Protein AF-T1BCQ6-F1 (afdb_monomer)

Organism: NCBI:txid410659

Sequence (150 aa):
MDKQLTLRGTWGQGFRAPAIGELYGSPARFDATLQDPCSAPIANPTTAANCAALGVPTSYSQTNPQISVTTGGNRLLQPEKARTLTWGGIYSPDWAVDTGWAQRLDITADYYRITVRNAIQALDAQTQLDDCVASGNAGSIFCQGIARNS

Structure (mmCIF, N/CA/C/O backbone):
data_AF-T1BCQ6-F1
#
_entry.id   AF-T1BCQ6-F1
#
loop_
_atom_site.group_PDB
_atom_site.id
_atom_site.type_symbol
_atom_site.label_atom_id
_atom_site.label_alt_id
_atom_site.label_comp_id
_atom_site.label_asym_id
_atom_site.label_entity_id
_atom_site.label_seq_id
_atom_site.pdbx_PDB_ins_code
_atom_site.Cartn_x
_atom_site.Cartn_y
_atom_site.Cartn_z
_atom_site.occupancy
_atom_site.B_iso_or_equiv
_atom_site.auth_seq_id
_atom_site.auth_comp_id
_atom_site.auth_asym_id
_atom_site.auth_atom_id
_atom_site.pdbx_PDB_model_num
ATOM 1 N N . MET A 1 1 ? -26.858 -3.962 41.842 1.00 48.53 1 MET A N 1
ATOM 2 C CA . MET A 1 1 ? -25.504 -3.904 41.251 1.00 48.53 1 MET A CA 1
ATOM 3 C C . MET A 1 1 ? -25.624 -3.029 40.023 1.00 48.53 1 MET A C 1
ATOM 5 O O . MET A 1 1 ? -26.039 -3.524 38.978 1.00 48.53 1 MET A O 1
ATOM 9 N N . ASP A 1 2 ? -25.371 -1.736 40.187 1.00 62.94 2 ASP A N 1
ATOM 10 C CA . ASP A 1 2 ? -25.549 -0.752 39.123 1.00 62.94 2 ASP A CA 1
ATOM 11 C C . ASP A 1 2 ? -24.398 -0.852 38.121 1.00 62.94 2 ASP A C 1
ATOM 13 O O . ASP A 1 2 ? -23.216 -0.872 38.478 1.00 62.94 2 ASP A O 1
ATOM 17 N N . LYS A 1 3 ? -24.748 -1.043 36.847 1.00 74.44 3 LYS A N 1
ATOM 18 C CA . LYS A 1 3 ? -23.792 -1.297 3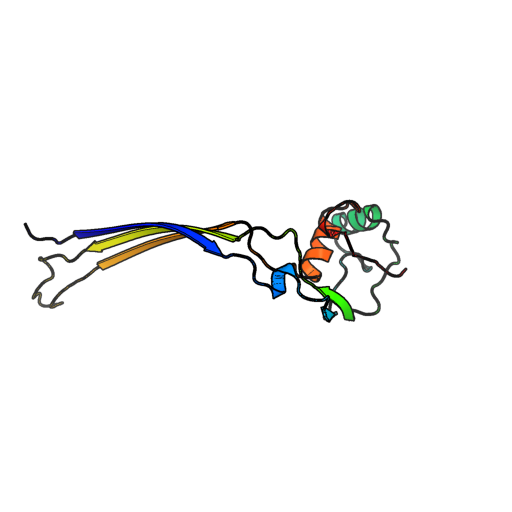5.764 1.00 74.44 3 LYS A CA 1
ATOM 19 C C . LYS A 1 3 ? -23.279 0.030 35.211 1.00 74.44 3 LYS A C 1
ATOM 21 O O . LYS A 1 3 ? -23.651 0.426 34.114 1.00 74.44 3 LYS A O 1
ATOM 26 N N . GLN A 1 4 ? -22.407 0.691 35.965 1.00 86.06 4 GLN A N 1
ATOM 27 C CA . GLN A 1 4 ? -21.790 1.957 35.550 1.00 86.06 4 GLN A CA 1
ATOM 28 C C . GLN A 1 4 ? -20.710 1.780 34.474 1.00 86.06 4 GLN A C 1
ATOM 30 O O . GLN A 1 4 ? -20.324 2.748 33.836 1.00 86.06 4 GLN A O 1
ATOM 35 N N . LEU A 1 5 ? -20.189 0.565 34.268 1.00 90.38 5 LEU A N 1
ATOM 36 C CA . LEU A 1 5 ? -19.141 0.288 33.284 1.00 90.38 5 LEU A CA 1
ATOM 37 C C . LEU A 1 5 ? -19.548 -0.871 32.376 1.00 90.38 5 LEU A C 1
ATOM 39 O O . LEU A 1 5 ? -19.794 -1.984 32.841 1.00 90.38 5 LEU A O 1
ATOM 43 N N . THR A 1 6 ? -19.558 -0.616 31.071 1.00 93.56 6 THR A N 1
ATOM 44 C CA . THR A 1 6 ? -19.740 -1.636 30.036 1.00 93.56 6 THR A CA 1
ATOM 45 C C . THR A 1 6 ? -18.491 -1.706 29.178 1.00 93.56 6 THR A C 1
ATOM 47 O O . THR A 1 6 ? -18.117 -0.717 28.559 1.00 93.56 6 THR A O 1
ATOM 50 N N . LEU A 1 7 ? -17.860 -2.876 29.106 1.00 94.62 7 LEU A N 1
ATOM 51 C CA . LEU A 1 7 ? -16.721 -3.123 28.222 1.00 94.62 7 LEU A CA 1
ATOM 52 C C . LEU A 1 7 ? -17.180 -3.880 26.977 1.00 94.62 7 LEU A C 1
ATOM 54 O O . LEU A 1 7 ? -18.003 -4.792 27.057 1.00 94.62 7 LEU A O 1
ATOM 58 N N . ARG A 1 8 ? -16.639 -3.500 25.821 1.00 95.12 8 ARG A N 1
ATOM 59 C CA . ARG A 1 8 ? -16.925 -4.107 24.519 1.00 95.12 8 ARG A CA 1
ATOM 60 C C . ARG A 1 8 ? -15.610 -4.488 23.862 1.00 95.12 8 ARG A C 1
ATOM 62 O O . ARG A 1 8 ? -14.684 -3.688 23.816 1.00 95.12 8 ARG A O 1
ATOM 69 N N . GLY A 1 9 ? -15.524 -5.700 23.338 1.00 96.44 9 GLY A N 1
ATOM 70 C CA . GLY A 1 9 ? -14.366 -6.150 22.577 1.00 96.44 9 GLY A CA 1
ATOM 71 C C . GLY A 1 9 ? -14.825 -7.014 21.422 1.00 96.44 9 GLY A C 1
ATOM 72 O O . GLY A 1 9 ? -15.673 -7.886 21.606 1.00 96.44 9 GLY A O 1
ATOM 73 N N . THR A 1 10 ? -14.280 -6.774 20.234 1.00 96.69 10 THR A N 1
ATOM 74 C CA . THR A 1 10 ? -14.503 -7.660 19.091 1.00 96.69 10 THR A CA 1
ATOM 75 C C . THR A 1 10 ? -13.177 -8.003 18.442 1.00 96.69 10 THR A C 1
ATOM 77 O O . THR A 1 10 ? -12.288 -7.164 18.296 1.00 96.69 10 THR A O 1
ATOM 80 N N . TRP A 1 11 ? -13.040 -9.263 18.057 1.00 97.38 11 TRP A N 1
ATOM 81 C CA . TRP A 1 11 ? -11.951 -9.725 17.221 1.00 97.38 11 TRP A CA 1
ATOM 82 C C . TRP A 1 11 ? -12.547 -10.540 16.088 1.00 97.38 11 TRP A C 1
ATOM 84 O O . TRP A 1 11 ? -13.385 -11.412 16.316 1.00 97.38 11 TRP A O 1
ATOM 94 N N . GLY A 1 12 ? -12.128 -10.240 14.867 1.00 96.62 12 GLY A N 1
ATOM 95 C CA . GLY A 1 12 ? -12.669 -10.876 13.681 1.00 96.62 12 GLY A CA 1
ATOM 96 C C . GLY A 1 12 ? -11.654 -10.950 12.558 1.00 96.62 12 GLY A C 1
ATOM 97 O O . GLY A 1 12 ? -10.701 -10.167 12.483 1.00 96.62 12 GLY A O 1
ATOM 98 N N . GLN A 1 13 ? -11.879 -11.911 11.670 1.00 96.00 13 GLN A N 1
ATOM 99 C CA . GLN A 1 13 ? -11.170 -12.018 10.405 1.00 96.00 13 GLN A CA 1
ATOM 100 C C . GLN A 1 13 ? -12.180 -11.954 9.267 1.00 96.00 13 GLN A C 1
ATOM 102 O O . GLN A 1 13 ? -13.239 -12.572 9.339 1.00 96.00 13 GLN A O 1
ATOM 107 N N . GLY A 1 14 ? -11.832 -11.211 8.226 1.00 94.44 14 GLY A N 1
ATOM 108 C CA . GLY A 1 14 ? -12.578 -11.135 6.979 1.00 94.44 14 GLY A CA 1
ATOM 109 C C . GLY A 1 14 ? -11.665 -11.428 5.798 1.00 94.44 14 GLY A C 1
ATOM 110 O O . GLY A 1 14 ? -10.437 -11.352 5.905 1.00 94.44 14 GLY A O 1
ATOM 111 N N . PHE A 1 15 ? -12.265 -11.759 4.663 1.00 95.06 15 PHE A N 1
ATOM 112 C CA . PHE A 1 15 ? -11.552 -11.852 3.399 1.00 95.06 15 PHE A CA 1
ATOM 113 C C . PHE A 1 15 ? -12.391 -11.265 2.269 1.00 95.06 15 PHE A C 1
ATOM 115 O O . PHE A 1 15 ? -13.620 -11.259 2.337 1.00 95.06 15 PHE A O 1
ATOM 122 N N . ARG A 1 16 ? -11.711 -10.799 1.222 1.00 94.94 16 ARG A N 1
ATOM 123 C CA . ARG A 1 16 ? -12.313 -10.368 -0.039 1.00 94.94 16 ARG A CA 1
ATOM 124 C C . ARG A 1 16 ? -11.699 -11.197 -1.160 1.00 94.94 16 ARG A C 1
ATOM 126 O O . ARG A 1 16 ? -10.485 -11.188 -1.361 1.00 94.94 16 ARG A O 1
ATOM 133 N N . ALA A 1 17 ? -12.540 -11.955 -1.858 1.00 93.94 17 ALA A N 1
ATOM 134 C CA . ALA A 1 17 ? -12.110 -12.654 -3.061 1.00 93.94 17 ALA A CA 1
ATOM 135 C C . ALA A 1 17 ? -11.824 -11.632 -4.181 1.00 93.94 17 ALA A C 1
ATOM 137 O O . ALA A 1 17 ? -12.556 -10.641 -4.270 1.00 93.94 17 ALA A O 1
ATOM 138 N N . PRO A 1 18 ? -10.810 -11.865 -5.036 1.00 93.06 18 PRO A N 1
ATOM 139 C CA . PRO A 1 18 ? -10.580 -11.024 -6.204 1.00 93.06 18 PRO A CA 1
ATOM 140 C C . PRO A 1 18 ? -11.808 -11.014 -7.123 1.00 93.06 18 PRO A C 1
ATOM 142 O O . PRO A 1 18 ? -12.413 -12.057 -7.387 1.00 93.06 18 PRO A O 1
ATOM 145 N N . ALA A 1 19 ? -12.172 -9.843 -7.630 1.00 92.06 19 ALA A N 1
ATOM 146 C CA . ALA A 1 19 ? -13.224 -9.686 -8.621 1.00 92.06 19 ALA A CA 1
ATOM 147 C C . ALA A 1 19 ? -12.784 -10.221 -9.998 1.00 92.06 19 ALA A C 1
ATOM 149 O O . ALA A 1 19 ? -11.596 -10.285 -10.316 1.00 92.06 19 ALA A O 1
ATOM 150 N N . ILE A 1 20 ? -13.750 -10.533 -10.873 1.00 91.19 20 ILE A N 1
ATOM 151 C CA . ILE A 1 20 ? -13.475 -11.024 -12.239 1.00 91.19 20 ILE A CA 1
ATOM 152 C C . ILE A 1 20 ? -12.593 -10.036 -13.020 1.00 91.19 20 ILE A C 1
ATOM 154 O O . ILE A 1 20 ? -11.673 -10.464 -13.712 1.00 91.19 20 ILE A O 1
ATOM 158 N N . GLY A 1 21 ? -12.824 -8.726 -12.879 1.00 89.75 21 GLY A N 1
ATOM 159 C CA . GLY A 1 21 ? -11.998 -7.698 -13.521 1.00 89.75 21 GLY A CA 1
ATOM 160 C C . GLY A 1 21 ? -10.555 -7.660 -13.005 1.00 89.75 21 GLY A C 1
ATOM 161 O O . GLY A 1 21 ? -9.640 -7.414 -13.781 1.00 89.75 21 GLY A O 1
ATOM 162 N N . GLU A 1 22 ? -10.330 -7.982 -11.730 1.00 90.69 22 GLU A N 1
ATOM 163 C CA . GLU A 1 22 ? -8.987 -8.039 -11.138 1.00 90.69 22 GLU A CA 1
ATOM 164 C C . GLU A 1 22 ? -8.220 -9.291 -11.596 1.00 90.69 22 GLU A C 1
ATOM 166 O O . GLU A 1 22 ? -7.003 -9.244 -11.724 1.00 90.69 22 GLU A O 1
ATOM 171 N N . LEU A 1 23 ? -8.908 -10.401 -11.893 1.00 92.06 23 LEU A N 1
ATOM 172 C CA . LEU A 1 23 ? -8.285 -11.652 -12.357 1.00 92.06 23 LEU A CA 1
ATOM 173 C C . LEU A 1 23 ? -8.121 -11.732 -13.881 1.00 92.06 23 LEU A C 1
ATOM 175 O O . LEU A 1 23 ? -7.122 -12.257 -14.377 1.00 92.06 23 LEU A O 1
ATOM 179 N N . TYR A 1 24 ? -9.122 -11.254 -14.621 1.00 92.00 24 TYR A N 1
ATOM 180 C CA . TYR A 1 24 ? -9.281 -11.479 -16.062 1.00 92.00 24 TYR A CA 1
ATOM 181 C C . TYR A 1 24 ? -9.504 -10.194 -16.861 1.00 92.00 24 TYR A C 1
ATOM 183 O O . TYR A 1 24 ? -9.783 -10.272 -18.059 1.00 92.00 24 TYR A O 1
ATOM 191 N N . GLY A 1 25 ? -9.402 -9.024 -16.223 1.00 91.44 25 GLY A N 1
ATOM 192 C CA . GLY A 1 25 ? -9.492 -7.741 -16.909 1.00 91.44 25 GLY A CA 1
ATOM 193 C C . GLY A 1 25 ? -8.543 -7.707 -18.100 1.00 91.44 25 GLY A C 1
ATOM 194 O O . GLY A 1 25 ? -7.353 -8.002 -17.969 1.00 91.44 25 GLY A O 1
ATOM 195 N N . SER A 1 26 ? -9.083 -7.388 -19.276 1.00 91.75 26 SER A N 1
ATOM 196 C CA . SER A 1 26 ? -8.251 -7.191 -20.460 1.00 91.75 26 SER A CA 1
ATOM 197 C C . SER A 1 26 ? -7.286 -6.025 -20.224 1.00 91.75 26 SER A C 1
ATOM 199 O O . SER A 1 26 ? -7.661 -5.082 -19.523 1.00 91.75 26 SER A O 1
ATOM 201 N N . PRO A 1 27 ? -6.070 -6.064 -20.795 1.00 89.69 27 PRO A N 1
ATOM 202 C CA . PRO A 1 27 ? -5.132 -4.959 -20.679 1.00 89.69 27 PRO A CA 1
ATOM 203 C C . PRO A 1 27 ? -5.764 -3.648 -21.160 1.00 89.69 27 PRO A C 1
ATOM 205 O O . PRO A 1 27 ? -6.181 -3.530 -22.313 1.00 89.69 27 PRO A O 1
ATOM 208 N N . ALA A 1 28 ? -5.845 -2.674 -20.262 1.00 90.00 28 ALA A N 1
ATOM 209 C CA . ALA A 1 28 ? -6.285 -1.319 -20.529 1.00 90.00 28 ALA A CA 1
ATOM 210 C C . ALA A 1 28 ? -5.060 -0.410 -20.556 1.00 90.00 28 ALA A C 1
ATOM 212 O O . ALA A 1 28 ? -4.224 -0.443 -19.651 1.00 90.00 28 ALA A O 1
ATOM 213 N N . ARG A 1 29 ? -4.966 0.404 -21.606 1.00 92.19 29 ARG A N 1
ATOM 214 C CA . ARG A 1 29 ? -3.918 1.410 -21.745 1.00 92.19 29 ARG A CA 1
ATOM 215 C C . ARG A 1 29 ? -4.460 2.787 -21.397 1.00 92.19 29 ARG A C 1
ATOM 217 O O . ARG A 1 29 ? -5.596 3.106 -21.748 1.00 92.19 29 ARG A O 1
ATOM 224 N N . PHE A 1 30 ? -3.632 3.594 -20.765 1.00 91.62 30 PHE A N 1
ATOM 225 C CA . PHE A 1 30 ? -3.863 5.015 -20.561 1.00 91.62 30 PHE A CA 1
ATOM 226 C C . PHE A 1 30 ? -2.517 5.731 -20.559 1.00 91.62 30 PHE A C 1
ATOM 228 O O . PHE A 1 30 ? -1.482 5.107 -20.338 1.00 91.62 30 PHE A O 1
ATOM 235 N N . ASP A 1 31 ? -2.526 7.032 -20.808 1.00 93.94 31 ASP A N 1
ATOM 236 C CA . ASP A 1 31 ? -1.298 7.813 -20.815 1.00 93.94 31 ASP A CA 1
ATOM 237 C C . ASP A 1 31 ? -1.183 8.580 -19.497 1.00 93.94 31 ASP A C 1
ATOM 239 O O . ASP A 1 31 ? -2.034 9.407 -19.165 1.00 93.94 31 ASP A O 1
ATOM 243 N N . ALA A 1 32 ? -0.151 8.251 -18.726 1.00 92.81 32 ALA A N 1
ATOM 244 C CA . ALA A 1 32 ? 0.142 8.859 -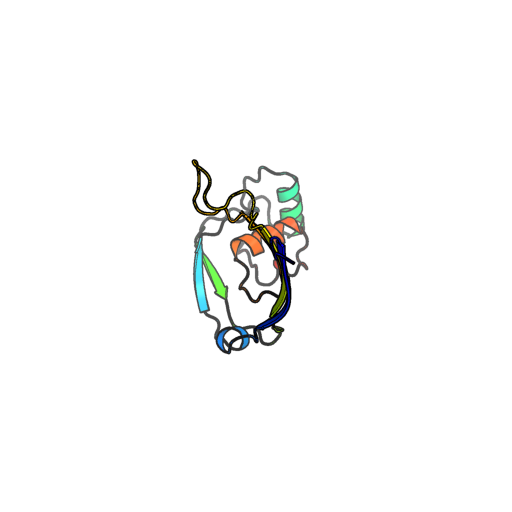17.440 1.00 92.81 32 ALA A CA 1
ATOM 245 C C . ALA A 1 32 ? 1.253 9.899 -17.593 1.00 92.81 32 ALA A C 1
ATOM 247 O O . ALA A 1 32 ? 2.184 9.718 -18.377 1.00 92.81 32 ALA A O 1
ATOM 248 N N . THR A 1 33 ? 1.187 10.969 -16.809 1.00 94.62 33 THR A N 1
ATOM 249 C CA . THR A 1 33 ? 2.302 11.910 -16.676 1.00 94.62 33 THR A CA 1
ATOM 250 C C . THR A 1 33 ? 3.273 11.355 -15.639 1.00 94.62 33 THR A C 1
ATOM 252 O O . THR A 1 33 ? 2.962 11.379 -14.451 1.00 94.62 33 THR A O 1
ATOM 255 N N . LEU A 1 34 ? 4.421 10.843 -16.082 1.00 94.12 34 LEU A N 1
ATOM 256 C CA . LEU A 1 34 ? 5.459 10.259 -15.229 1.00 94.12 34 LEU A CA 1
ATOM 257 C C . LEU A 1 34 ? 6.735 11.099 -15.273 1.00 94.12 34 LEU A C 1
ATOM 259 O O . LEU A 1 34 ? 7.061 11.690 -16.304 1.00 94.12 34 LEU A O 1
ATOM 263 N N . GLN A 1 35 ? 7.482 11.103 -14.174 1.00 93.81 35 GLN A N 1
ATOM 264 C CA . GLN A 1 35 ? 8.810 11.696 -14.075 1.00 93.81 35 GLN A CA 1
ATOM 265 C C . GLN A 1 35 ? 9.833 10.610 -13.746 1.00 93.81 35 GLN A C 1
ATOM 267 O O . GLN A 1 35 ? 9.816 10.036 -12.663 1.00 93.81 35 GLN A O 1
ATOM 272 N N . ASP A 1 36 ? 10.748 10.342 -14.670 1.00 93.88 36 ASP A N 1
ATOM 273 C CA . ASP A 1 36 ? 11.818 9.371 -14.499 1.00 93.88 36 ASP A CA 1
ATOM 274 C C . ASP A 1 36 ? 12.936 9.963 -13.634 1.00 93.88 36 ASP A C 1
ATOM 276 O O . ASP A 1 36 ? 13.589 10.925 -14.060 1.00 93.88 36 ASP A O 1
ATOM 280 N N . PRO A 1 37 ? 13.224 9.386 -12.452 1.00 93.44 37 PRO A N 1
ATOM 281 C CA . PRO A 1 37 ? 14.305 9.859 -11.590 1.00 93.44 37 PRO A CA 1
ATOM 282 C C . PRO A 1 37 ? 15.687 9.773 -12.249 1.00 93.44 37 PRO A C 1
ATOM 284 O O . PRO A 1 37 ? 16.631 10.407 -11.779 1.00 93.44 37 PRO A O 1
ATOM 287 N N . CYS A 1 38 ? 15.814 8.995 -13.331 1.00 93.81 38 CYS A N 1
ATOM 2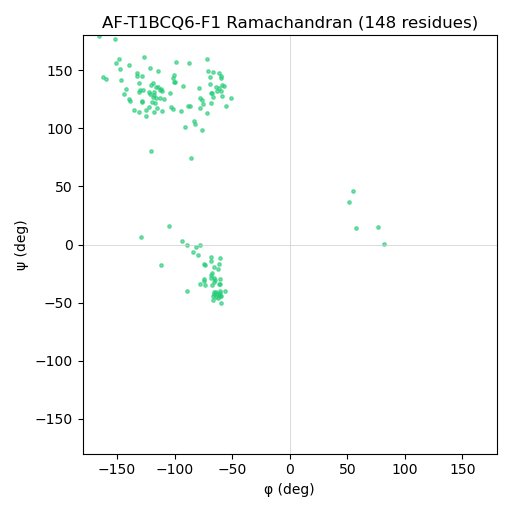88 C CA . CYS A 1 38 ? 17.040 8.897 -14.111 1.00 93.81 38 CYS A CA 1
ATOM 289 C C . CYS A 1 38 ? 17.207 9.992 -15.169 1.00 93.81 38 CYS A C 1
ATOM 291 O O . CYS A 1 38 ? 18.265 10.052 -15.792 1.00 93.81 38 CYS A O 1
ATOM 293 N N . SER A 1 39 ? 16.210 10.855 -15.394 1.00 93.56 39 SER A N 1
ATOM 294 C CA . SER A 1 39 ? 16.329 11.967 -16.339 1.00 93.56 39 SER A CA 1
ATOM 295 C C . SER A 1 39 ? 17.322 13.014 -15.827 1.00 93.56 39 SER A C 1
ATOM 297 O O . SER A 1 39 ? 17.133 13.598 -14.761 1.00 93.56 39 SER A O 1
ATOM 299 N N . ALA A 1 40 ? 18.367 13.293 -16.605 1.00 89.44 40 ALA A N 1
ATOM 300 C CA . ALA A 1 40 ? 19.358 14.306 -16.275 1.00 89.44 40 ALA A CA 1
ATOM 301 C C . ALA A 1 40 ? 18.757 15.732 -16.293 1.00 89.44 40 ALA A C 1
ATOM 303 O O . ALA A 1 40 ? 17.877 16.016 -17.114 1.00 89.44 40 ALA A O 1
ATOM 304 N N . PRO A 1 41 ? 19.256 16.654 -15.442 1.00 91.00 41 PRO A N 1
ATOM 305 C CA . PRO A 1 41 ? 20.317 16.460 -14.447 1.00 91.00 41 PRO A CA 1
ATOM 306 C C . PRO A 1 41 ? 19.822 15.763 -13.165 1.00 91.00 41 PRO A C 1
ATOM 308 O O . PRO A 1 41 ? 18.812 16.151 -12.584 1.00 91.00 41 PRO A O 1
ATOM 311 N N . ILE A 1 42 ? 20.581 14.775 -12.678 1.00 92.19 42 ILE A N 1
ATOM 312 C CA . ILE A 1 42 ? 20.262 14.038 -11.445 1.00 92.19 42 ILE A CA 1
ATOM 313 C C . ILE A 1 42 ? 20.998 14.681 -10.262 1.00 92.19 42 ILE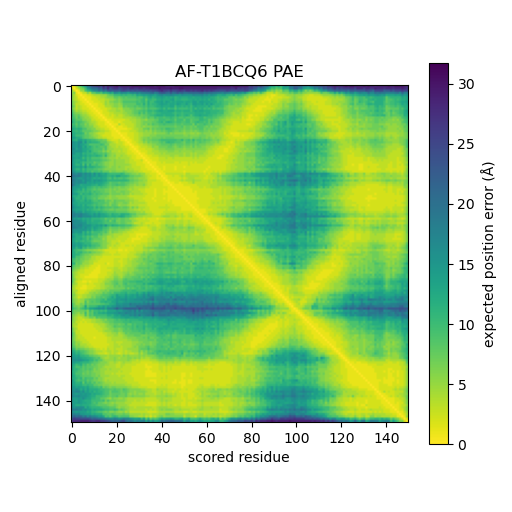 A C 1
ATOM 315 O O . ILE A 1 42 ? 22.225 14.655 -10.202 1.00 92.19 42 ILE A O 1
ATOM 319 N N . ALA A 1 43 ? 20.255 15.243 -9.305 1.00 90.38 43 ALA A N 1
ATOM 320 C CA . ALA A 1 43 ? 20.839 15.913 -8.138 1.00 90.38 43 ALA A CA 1
ATOM 321 C C . ALA A 1 43 ? 21.340 14.940 -7.054 1.00 90.38 43 ALA A C 1
ATOM 323 O O . ALA A 1 43 ? 22.318 15.225 -6.365 1.00 90.38 43 ALA A O 1
ATOM 324 N N . ASN A 1 44 ? 20.666 13.798 -6.876 1.00 93.25 44 ASN A N 1
ATOM 325 C CA . ASN A 1 44 ? 21.011 12.823 -5.844 1.00 93.25 44 ASN A CA 1
ATOM 326 C C . ASN A 1 44 ? 22.061 11.821 -6.375 1.00 93.25 44 ASN A C 1
ATOM 328 O O . ASN A 1 44 ? 21.761 11.078 -7.314 1.00 93.25 44 ASN A O 1
ATOM 332 N N . PRO A 1 45 ? 23.264 11.741 -5.773 1.00 93.69 45 PRO A N 1
ATOM 333 C CA . PRO A 1 45 ? 24.322 10.847 -6.243 1.00 93.69 45 PRO A CA 1
ATOM 334 C C . PRO A 1 45 ? 23.958 9.360 -6.116 1.00 93.69 45 PRO A C 1
ATOM 336 O O . PRO A 1 45 ? 24.375 8.563 -6.953 1.00 93.69 45 PRO A O 1
ATOM 339 N N . THR A 1 46 ? 23.145 8.979 -5.125 1.00 95.19 46 THR A N 1
ATOM 340 C CA . THR A 1 46 ? 22.646 7.602 -4.980 1.00 95.19 46 THR A CA 1
ATOM 341 C C . THR A 1 46 ? 21.714 7.243 -6.132 1.00 95.19 46 THR A C 1
ATOM 343 O O . THR A 1 46 ? 21.855 6.181 -6.731 1.00 95.19 46 THR A O 1
ATOM 346 N N . THR A 1 47 ? 20.803 8.149 -6.501 1.00 94.88 47 THR A N 1
ATOM 347 C CA . THR A 1 47 ? 19.928 7.963 -7.667 1.00 94.88 47 THR A CA 1
ATOM 348 C C . THR A 1 47 ? 20.750 7.839 -8.946 1.00 94.88 47 THR A C 1
ATOM 350 O O . THR A 1 47 ? 20.509 6.928 -9.729 1.00 94.88 47 THR A O 1
ATOM 353 N N . ALA A 1 48 ? 21.769 8.684 -9.135 1.00 93.88 48 ALA A N 1
ATOM 354 C CA . ALA A 1 48 ? 22.644 8.611 -10.304 1.00 93.88 48 ALA A CA 1
ATOM 355 C C . ALA A 1 48 ? 23.393 7.267 -10.391 1.00 93.88 48 ALA A C 1
ATOM 357 O O . ALA A 1 48 ? 23.442 6.658 -11.460 1.00 93.88 48 ALA A O 1
ATOM 358 N N . ALA A 1 49 ? 23.923 6.774 -9.266 1.00 94.75 49 ALA A N 1
ATOM 359 C CA . ALA A 1 49 ? 24.578 5.468 -9.195 1.00 94.75 49 ALA A CA 1
ATOM 360 C C . ALA A 1 49 ? 23.608 4.319 -9.513 1.00 94.75 49 ALA A C 1
ATOM 362 O O . ALA A 1 49 ? 23.946 3.420 -10.281 1.00 94.75 49 ALA A O 1
ATOM 363 N N . ASN A 1 50 ? 22.386 4.376 -8.984 1.00 95.69 50 ASN A N 1
ATOM 364 C CA . ASN A 1 50 ? 21.365 3.373 -9.260 1.00 95.69 50 ASN A CA 1
ATOM 365 C C . ASN A 1 50 ? 20.921 3.392 -10.727 1.00 95.69 50 ASN A C 1
ATOM 367 O O . ASN A 1 50 ? 20.809 2.339 -11.342 1.00 95.69 50 ASN A O 1
ATOM 371 N N . CYS A 1 51 ? 20.715 4.569 -11.316 1.00 94.94 51 CYS A N 1
ATOM 372 C CA . CYS A 1 51 ? 20.389 4.709 -12.734 1.00 94.94 51 CYS A CA 1
ATOM 373 C C . CYS A 1 51 ? 21.494 4.142 -13.631 1.00 94.94 51 CYS A C 1
ATOM 375 O O . CYS A 1 51 ? 21.198 3.433 -14.592 1.00 94.94 51 CYS A O 1
ATOM 377 N N . ALA A 1 52 ? 22.763 4.366 -13.275 1.00 93.38 52 ALA A N 1
ATOM 378 C CA . ALA A 1 52 ? 23.891 3.745 -13.961 1.00 93.38 52 ALA A CA 1
ATOM 379 C C . ALA A 1 52 ? 23.895 2.212 -13.803 1.00 93.38 52 ALA A C 1
ATOM 381 O O . ALA A 1 52 ? 24.129 1.500 -14.777 1.00 93.38 52 ALA A O 1
ATOM 382 N N . ALA A 1 53 ? 23.576 1.688 -12.614 1.00 93.06 53 ALA A N 1
ATOM 383 C CA . ALA A 1 53 ? 23.440 0.246 -12.373 1.00 93.06 53 ALA A CA 1
ATOM 384 C C . ALA A 1 53 ? 22.263 -0.383 -13.144 1.00 93.06 53 ALA A C 1
ATOM 386 O O . ALA A 1 53 ? 22.327 -1.544 -13.545 1.00 93.06 53 ALA A O 1
ATOM 387 N N . LEU A 1 54 ? 21.217 0.402 -13.415 1.00 91.81 54 LEU A N 1
ATOM 388 C CA . LEU A 1 54 ? 20.112 0.046 -14.308 1.00 91.81 54 LEU A CA 1
ATOM 389 C C . LEU A 1 54 ? 20.465 0.176 -15.801 1.00 91.81 54 LEU A C 1
ATOM 391 O O . LEU A 1 54 ? 19.618 -0.097 -16.648 1.00 91.81 54 LEU A O 1
ATOM 395 N N . GLY A 1 55 ? 21.693 0.586 -16.136 1.00 91.00 55 GLY A N 1
ATOM 396 C CA . GLY A 1 55 ? 22.165 0.744 -17.512 1.00 91.00 55 GLY A CA 1
ATOM 397 C C . GLY A 1 55 ? 21.661 2.007 -18.213 1.00 91.00 55 GLY A C 1
ATOM 398 O O . GLY A 1 55 ? 21.754 2.096 -19.436 1.00 91.00 55 GLY A O 1
ATOM 399 N N . VAL A 1 56 ? 21.121 2.982 -17.473 1.00 92.19 56 VAL A N 1
ATOM 400 C CA . VAL A 1 56 ? 20.634 4.240 -18.049 1.00 92.19 56 VAL A CA 1
ATOM 401 C C . VAL A 1 56 ? 21.824 5.162 -18.356 1.00 92.19 56 VAL A C 1
ATOM 403 O O . VAL A 1 56 ? 22.622 5.437 -17.455 1.00 92.19 56 VAL A O 1
ATOM 406 N N . PRO A 1 57 ? 21.969 5.663 -19.600 1.00 90.44 57 PRO A N 1
ATOM 407 C CA . PRO A 1 57 ? 23.028 6.607 -19.948 1.00 90.44 57 PRO A CA 1
ATOM 408 C C . PRO A 1 57 ? 22.945 7.895 -19.123 1.00 90.44 57 PRO A C 1
ATOM 410 O O . PRO A 1 57 ? 21.861 8.410 -18.869 1.00 90.44 57 PRO A O 1
ATOM 413 N N . THR A 1 58 ? 24.088 8.489 -18.780 1.00 87.31 58 THR A N 1
ATOM 414 C CA . THR A 1 58 ? 24.138 9.758 -18.024 1.00 87.31 58 THR A CA 1
ATOM 415 C C . THR A 1 58 ? 23.572 10.955 -18.793 1.00 87.31 58 THR A C 1
ATOM 417 O O . THR A 1 58 ? 23.229 11.965 -18.185 1.00 87.31 58 THR A O 1
ATOM 420 N N . SER A 1 59 ? 23.469 10.849 -20.121 1.00 88.12 59 SER A N 1
ATOM 421 C CA . SER A 1 59 ? 22.839 11.836 -21.004 1.00 88.12 59 SER A CA 1
ATOM 422 C C . SER A 1 59 ? 21.342 11.608 -21.211 1.00 88.12 59 SER A C 1
ATOM 424 O O . SER A 1 59 ? 20.725 12.349 -21.974 1.00 88.12 59 SER A O 1
ATOM 426 N N . TYR A 1 60 ? 20.758 10.574 -20.597 1.00 91.56 60 TYR A N 1
ATOM 427 C CA . TYR A 1 60 ? 19.333 10.301 -20.722 1.00 91.56 60 TYR A CA 1
ATOM 428 C C . TYR A 1 60 ? 18.520 11.490 -20.208 1.00 91.56 60 TYR A C 1
ATOM 430 O O . TYR A 1 60 ? 18.760 12.016 -19.121 1.00 91.56 60 TYR A O 1
ATOM 438 N N . SER A 1 61 ? 17.543 11.907 -21.003 1.00 91.56 61 SER A N 1
ATOM 439 C CA . SER A 1 61 ? 16.618 12.973 -20.658 1.00 91.56 61 SER A CA 1
ATOM 440 C C . SER A 1 61 ? 15.231 12.571 -21.122 1.00 91.56 61 SER A C 1
ATOM 442 O O . SER A 1 61 ? 15.020 12.252 -22.293 1.00 91.56 61 SER A O 1
ATOM 444 N N . GLN A 1 62 ? 14.277 12.587 -20.201 1.00 90.88 62 GLN A N 1
ATOM 445 C CA . GLN A 1 62 ? 12.892 12.314 -20.528 1.00 90.88 62 GLN A CA 1
ATOM 446 C C . GLN A 1 62 ? 12.283 13.538 -21.220 1.00 90.88 62 GLN A C 1
ATOM 448 O O . GLN A 1 62 ? 11.870 14.499 -20.576 1.00 90.88 62 GLN A O 1
ATOM 453 N N . THR A 1 63 ? 12.216 13.505 -22.551 1.00 88.62 63 THR A N 1
ATOM 454 C CA . THR A 1 63 ? 11.671 14.623 -23.340 1.00 88.62 63 THR A CA 1
ATOM 455 C C . THR A 1 63 ? 10.149 14.729 -23.238 1.00 88.62 63 THR A C 1
ATOM 457 O O . THR A 1 63 ? 9.608 15.832 -23.247 1.00 88.62 63 THR A O 1
ATOM 460 N N . ASN A 1 64 ? 9.452 13.592 -23.146 1.00 89.62 64 ASN A N 1
ATOM 461 C CA . ASN A 1 64 ? 7.999 13.551 -23.025 1.00 89.62 64 ASN A CA 1
ATOM 462 C C . ASN A 1 64 ? 7.588 12.958 -21.666 1.00 89.62 64 ASN A C 1
ATOM 464 O O . ASN A 1 64 ? 7.888 11.789 -21.404 1.00 89.62 64 ASN A O 1
ATOM 468 N N . PRO A 1 65 ? 6.893 13.722 -20.806 1.00 90.38 65 PRO A N 1
ATOM 469 C CA . PRO A 1 65 ? 6.376 13.206 -19.547 1.00 90.38 65 PRO A CA 1
ATOM 470 C C . PRO A 1 65 ? 5.158 12.287 -19.723 1.00 90.38 65 PRO A C 1
ATOM 472 O O . PRO A 1 65 ? 4.844 11.529 -18.814 1.00 90.38 65 PRO A O 1
ATOM 475 N N . GLN A 1 66 ? 4.475 12.326 -20.871 1.00 93.06 66 GLN A N 1
ATOM 476 C CA . GLN A 1 66 ? 3.311 11.488 -21.144 1.00 93.06 66 GLN A CA 1
ATOM 477 C C . GLN A 1 66 ? 3.754 10.098 -21.618 1.00 93.06 66 GLN A C 1
ATOM 479 O O . GLN A 1 66 ? 4.168 9.916 -22.765 1.00 93.06 66 GLN A O 1
ATOM 484 N N . ILE A 1 67 ? 3.663 9.121 -20.718 1.00 93.00 67 ILE A N 1
ATOM 485 C CA . ILE A 1 67 ? 4.098 7.739 -20.917 1.00 93.00 67 ILE A CA 1
ATOM 486 C C . ILE A 1 67 ? 2.878 6.821 -20.940 1.00 93.00 67 ILE A C 1
ATOM 488 O O . ILE A 1 67 ? 2.007 6.894 -20.072 1.00 93.00 67 ILE A O 1
ATOM 492 N N . SER A 1 68 ? 2.824 5.932 -21.932 1.00 92.62 68 SER A N 1
ATOM 493 C CA . SER A 1 68 ? 1.740 4.959 -22.033 1.00 92.62 68 SER A CA 1
ATOM 494 C C . SER A 1 68 ? 1.925 3.849 -21.002 1.00 92.62 68 SER A C 1
ATOM 496 O O . SER A 1 68 ? 2.937 3.147 -20.998 1.00 92.62 68 SER A O 1
ATOM 498 N N . VAL A 1 69 ? 0.934 3.685 -20.133 1.00 92.75 69 VAL A N 1
ATOM 499 C CA . VAL A 1 69 ? 0.890 2.681 -19.071 1.00 92.75 69 VAL A CA 1
ATOM 500 C C . VAL A 1 69 ? -0.198 1.675 -19.409 1.00 92.75 69 VAL A C 1
ATOM 502 O O . VAL A 1 69 ? -1.316 2.034 -19.778 1.00 92.75 69 VAL A O 1
ATOM 505 N N . THR A 1 70 ? 0.126 0.392 -19.273 1.00 91.94 70 THR A N 1
ATOM 506 C CA . THR A 1 70 ? -0.840 -0.695 -19.444 1.00 91.94 70 THR A CA 1
ATOM 507 C C . THR A 1 70 ? -1.074 -1.379 -18.106 1.00 91.94 70 THR A C 1
ATOM 509 O O . THR A 1 70 ? -0.131 -1.838 -17.469 1.00 91.94 70 THR A O 1
ATOM 512 N N . THR A 1 71 ? -2.335 -1.474 -17.695 1.00 90.75 71 THR A N 1
ATOM 513 C CA . THR A 1 71 ? -2.770 -2.212 -16.502 1.00 90.75 71 THR A CA 1
ATOM 514 C C . THR A 1 71 ? -3.773 -3.290 -16.898 1.00 90.75 71 THR A C 1
ATOM 516 O O . THR A 1 71 ? -4.461 -3.161 -17.908 1.00 90.75 71 THR A O 1
ATOM 519 N N . GLY A 1 72 ? -3.861 -4.383 -16.147 1.00 90.50 72 GLY A N 1
ATOM 520 C CA . GLY A 1 72 ? -4.729 -5.504 -16.498 1.00 90.50 72 GLY A CA 1
ATOM 521 C C . GLY A 1 72 ? -4.932 -6.483 -15.352 1.00 90.50 72 GLY A C 1
ATOM 522 O O . GLY A 1 72 ? -4.396 -6.308 -14.258 1.00 90.50 72 GLY A O 1
ATOM 523 N N . GLY A 1 73 ? -5.727 -7.519 -15.613 1.00 90.50 73 GLY A N 1
ATOM 524 C CA . GLY A 1 73 ? -6.007 -8.560 -14.636 1.00 90.50 73 GLY A CA 1
ATOM 525 C C . GLY A 1 73 ? -4.804 -9.467 -14.368 1.00 90.50 73 GLY A C 1
ATOM 526 O O . GLY A 1 73 ? -3.997 -9.743 -15.257 1.00 90.50 73 GLY A O 1
ATOM 527 N N . ASN A 1 74 ? -4.711 -9.980 -13.144 1.00 90.50 74 ASN A N 1
ATOM 528 C CA . ASN A 1 74 ? -3.670 -10.899 -12.710 1.00 90.50 74 ASN A CA 1
ATOM 529 C C . ASN A 1 74 ? -4.285 -12.187 -12.140 1.00 90.50 74 ASN A C 1
ATOM 531 O O . ASN A 1 74 ? -4.843 -12.212 -11.046 1.00 90.50 74 ASN A O 1
ATOM 535 N N . ARG A 1 75 ? -4.120 -13.299 -12.866 1.00 90.94 75 ARG A N 1
ATOM 536 C CA . ARG A 1 75 ? -4.657 -14.621 -12.487 1.00 90.94 75 ARG A CA 1
ATOM 537 C C . ARG A 1 75 ? -3.990 -15.239 -11.254 1.00 90.94 75 ARG A C 1
ATOM 539 O O . ARG A 1 75 ? -4.478 -16.246 -10.753 1.00 90.94 75 ARG A O 1
ATOM 546 N N . LEU A 1 76 ? -2.879 -14.669 -10.792 1.00 90.56 76 LEU A N 1
ATOM 547 C CA . LEU A 1 76 ? -2.136 -15.127 -9.618 1.00 90.56 76 LEU A CA 1
ATOM 548 C C . LEU A 1 76 ? -2.554 -14.397 -8.330 1.00 90.56 76 LEU A C 1
ATOM 550 O O . LEU A 1 76 ? -1.966 -14.650 -7.277 1.00 90.56 76 LEU A O 1
ATOM 554 N N . LEU A 1 77 ? -3.546 -13.496 -8.386 1.00 90.38 77 LEU A N 1
ATOM 555 C CA . LEU A 1 77 ? -4.034 -12.799 -7.196 1.00 90.38 77 LEU A CA 1
ATOM 556 C C . LEU A 1 77 ? -4.601 -13.778 -6.168 1.00 90.38 77 LEU A C 1
ATOM 558 O O . LEU A 1 77 ? -5.389 -14.673 -6.476 1.00 90.38 77 LEU A O 1
ATOM 562 N N . GLN A 1 78 ? -4.220 -13.555 -4.915 1.00 92.69 78 GLN A N 1
ATOM 563 C CA . GLN A 1 78 ? -4.779 -14.253 -3.766 1.00 92.69 78 GLN A CA 1
ATOM 564 C C . GLN A 1 78 ? -5.848 -13.386 -3.092 1.00 92.69 78 GLN A C 1
ATOM 566 O O . GLN A 1 78 ? -5.799 -12.163 -3.218 1.00 92.69 78 GLN A O 1
ATOM 571 N N . PRO A 1 79 ? -6.784 -13.984 -2.332 1.00 91.88 79 PRO A N 1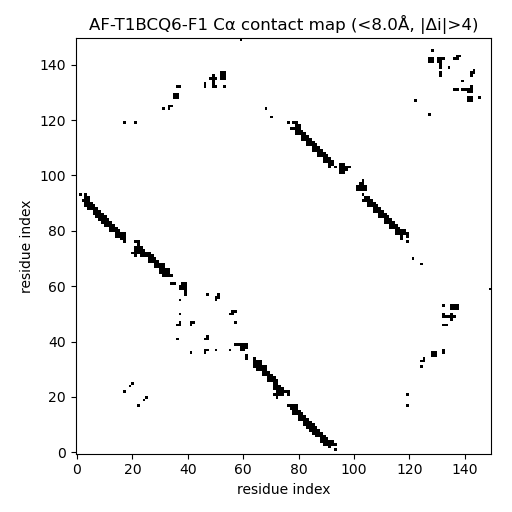
ATOM 572 C CA . PRO A 1 79 ? -7.741 -13.220 -1.545 1.00 91.88 79 PRO A CA 1
ATOM 573 C C . PRO A 1 79 ? -7.060 -12.260 -0.568 1.00 91.88 79 PRO A C 1
ATOM 575 O O . PRO A 1 79 ? -6.127 -12.639 0.155 1.00 91.88 79 PRO A O 1
ATOM 578 N N . GLU A 1 80 ? -7.590 -11.045 -0.509 1.00 92.56 80 GLU A N 1
ATOM 579 C CA . GLU A 1 80 ? -7.246 -10.056 0.504 1.00 92.56 80 GLU A CA 1
ATOM 580 C C . GLU A 1 80 ? -7.786 -10.525 1.859 1.00 92.56 80 GLU A C 1
ATOM 582 O O . GLU A 1 80 ? -8.902 -11.044 1.951 1.00 92.56 80 GLU A O 1
ATOM 587 N N . LYS A 1 81 ? -6.995 -10.368 2.925 1.00 94.94 81 LYS A N 1
ATOM 588 C CA . LYS A 1 81 ? -7.366 -10.775 4.288 1.00 94.94 81 LYS A CA 1
ATOM 589 C C . LYS A 1 81 ? -7.308 -9.582 5.227 1.00 94.94 81 LYS A C 1
ATOM 591 O O . LYS A 1 81 ? -6.280 -8.918 5.311 1.00 94.94 81 LYS A O 1
ATOM 596 N N . ALA A 1 82 ? -8.363 -9.385 6.005 1.00 95.12 82 ALA A N 1
ATOM 597 C CA . ALA A 1 82 ? -8.443 -8.357 7.031 1.00 95.12 82 ALA A CA 1
ATOM 598 C C . ALA A 1 82 ? -8.536 -8.999 8.417 1.00 95.12 82 ALA A C 1
ATOM 600 O O . ALA A 1 82 ? -9.286 -9.950 8.634 1.00 95.12 82 ALA A O 1
ATOM 601 N N . ARG A 1 83 ? -7.769 -8.476 9.373 1.00 96.94 83 ARG A N 1
ATOM 602 C CA . ARG A 1 83 ? -7.912 -8.782 10.799 1.00 96.94 83 ARG A CA 1
ATOM 603 C C . ARG A 1 83 ? -8.306 -7.514 11.523 1.00 96.94 83 ARG A C 1
ATOM 605 O O . ARG A 1 83 ? -7.585 -6.524 11.429 1.00 96.94 83 ARG A O 1
ATOM 612 N N . THR A 1 84 ? -9.399 -7.579 12.265 1.00 96.62 84 THR A N 1
ATOM 613 C CA . THR A 1 84 ? -9.932 -6.445 13.012 1.00 96.62 84 THR A CA 1
ATOM 614 C C . THR A 1 84 ? -9.941 -6.789 14.488 1.00 96.62 84 THR A C 1
ATOM 616 O O . THR A 1 84 ? -10.473 -7.820 14.891 1.00 96.62 84 THR A O 1
ATOM 619 N N . LEU A 1 85 ? -9.341 -5.916 15.286 1.00 97.38 85 LEU A N 1
ATOM 620 C CA . LEU A 1 85 ? -9.440 -5.904 16.735 1.00 97.38 85 LEU A CA 1
ATOM 621 C C . LEU A 1 85 ? -10.084 -4.580 17.132 1.00 97.38 85 LEU A C 1
ATOM 623 O O . LEU A 1 85 ? -9.605 -3.526 16.723 1.00 97.38 85 LEU A O 1
ATOM 627 N N . THR A 1 86 ? -11.133 -4.630 17.939 1.00 97.38 86 THR A N 1
ATOM 628 C CA . THR A 1 86 ? -11.695 -3.448 18.589 1.00 97.38 86 THR A CA 1
ATOM 629 C C . THR A 1 86 ? -11.819 -3.696 20.080 1.00 97.38 86 THR A C 1
ATOM 631 O O . THR A 1 86 ? -12.102 -4.814 20.518 1.00 97.38 86 THR A O 1
ATOM 634 N N . TRP A 1 87 ? -11.602 -2.651 20.858 1.00 97.00 87 TRP A N 1
ATOM 635 C CA . TRP A 1 87 ? -11.811 -2.645 22.291 1.00 97.00 87 TRP A CA 1
ATOM 636 C C . TRP A 1 87 ? -12.336 -1.276 22.679 1.00 97.00 87 TRP A C 1
ATOM 638 O O . TRP A 1 87 ? -11.747 -0.272 22.308 1.00 97.00 87 TRP A O 1
ATOM 648 N N . GLY A 1 88 ? -13.424 -1.225 23.428 1.00 96.25 88 GLY A N 1
ATOM 649 C CA . GLY A 1 88 ? -13.919 0.012 23.986 1.00 96.25 88 GLY A CA 1
ATOM 650 C C . GLY A 1 88 ? -14.680 -0.179 25.281 1.00 96.25 88 GLY A C 1
ATOM 651 O O . GLY A 1 88 ? -14.887 -1.294 25.768 1.00 96.25 88 GLY A O 1
ATOM 652 N N . GLY A 1 89 ? -15.094 0.941 25.845 1.00 96.12 89 GLY A N 1
ATOM 653 C CA . GLY A 1 89 ? -15.825 1.006 27.091 1.00 96.12 89 GLY A CA 1
ATOM 654 C C . GLY A 1 89 ? -16.807 2.164 27.098 1.00 96.12 89 GLY A C 1
ATOM 655 O O . GLY A 1 89 ? -16.595 3.181 26.441 1.00 96.12 89 GLY A O 1
ATOM 656 N N . ILE A 1 90 ? -17.883 1.983 27.853 1.00 95.06 90 ILE A N 1
ATOM 657 C CA . ILE A 1 90 ? -18.856 3.012 28.196 1.00 95.06 90 ILE A CA 1
ATOM 658 C C . ILE A 1 90 ? -18.852 3.120 29.716 1.00 95.06 90 ILE A C 1
ATOM 660 O O . ILE A 1 90 ? -19.085 2.119 30.397 1.00 95.06 90 ILE A O 1
ATOM 664 N N . TYR A 1 91 ? 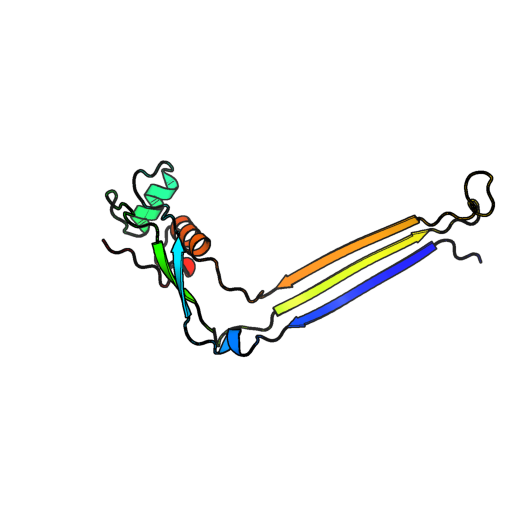-18.585 4.312 30.234 1.00 93.69 91 TYR A N 1
ATOM 665 C CA . TYR A 1 91 ? -18.699 4.644 31.645 1.00 93.69 91 TYR A CA 1
ATOM 666 C C . TYR A 1 91 ? -19.870 5.607 31.851 1.00 93.69 91 TYR A C 1
ATOM 668 O O . TYR A 1 91 ? -19.839 6.740 31.375 1.00 93.69 91 TYR A O 1
ATOM 676 N N . SER A 1 92 ? -20.887 5.133 32.560 1.00 92.88 92 SER A N 1
ATOM 677 C CA . SER A 1 92 ? -22.146 5.813 32.862 1.00 92.88 92 SER A CA 1
ATOM 678 C C . SER A 1 92 ? -22.295 5.932 34.384 1.00 92.88 92 SER A C 1
ATOM 680 O O . SER A 1 92 ? -22.929 5.077 35.004 1.00 92.88 92 SER A O 1
ATOM 682 N N . PRO A 1 93 ? -21.639 6.913 35.025 1.00 88.31 93 PRO A N 1
ATOM 683 C CA . PRO A 1 93 ? -21.656 7.049 36.476 1.00 88.31 93 PRO A CA 1
ATOM 684 C C . PRO A 1 93 ? -23.016 7.460 37.044 1.00 88.31 93 PRO A C 1
ATOM 686 O O . PRO A 1 93 ? -23.554 8.503 36.677 1.00 88.31 93 PRO A O 1
ATOM 689 N N . ASP A 1 94 ? -23.494 6.732 38.056 1.00 86.69 94 ASP A N 1
ATOM 690 C CA . ASP A 1 94 ? -24.744 7.076 38.752 1.00 86.69 94 ASP A CA 1
ATOM 691 C C . ASP A 1 94 ? -24.630 8.380 39.563 1.00 86.69 94 ASP A C 1
ATOM 693 O O . ASP A 1 94 ? -25.621 9.069 39.776 1.00 86.69 94 ASP A O 1
ATOM 697 N N . TRP A 1 95 ? -23.415 8.770 39.979 1.00 85.62 95 TRP A N 1
ATOM 698 C CA . TRP A 1 95 ? -23.175 10.031 40.699 1.00 85.62 95 TRP A CA 1
ATOM 699 C C . TRP A 1 95 ? -23.385 11.281 39.832 1.00 85.62 95 TRP A C 1
ATOM 701 O O . TRP A 1 95 ? -23.461 12.387 40.362 1.00 85.62 95 TRP A O 1
ATOM 711 N N . ALA A 1 96 ? -23.457 11.111 38.511 1.00 83.06 96 ALA A N 1
ATOM 712 C CA . ALA A 1 96 ? -23.665 12.178 37.538 1.00 83.06 96 ALA A CA 1
ATOM 713 C C . ALA A 1 96 ? -25.096 12.186 36.967 1.00 83.06 96 ALA A C 1
ATOM 715 O O . ALA A 1 96 ? -25.340 12.788 35.919 1.00 83.06 96 ALA A O 1
ATOM 716 N N . VAL A 1 97 ? -26.030 11.496 37.628 1.00 87.00 97 VAL A N 1
ATOM 717 C CA . VAL A 1 97 ? -27.458 11.503 37.295 1.00 87.00 97 VAL A CA 1
ATOM 718 C C . VAL A 1 97 ? -28.165 12.578 38.118 1.00 87.00 97 VAL A C 1
ATOM 720 O O . VAL A 1 97 ? -27.886 12.726 39.306 1.00 87.00 97 VAL A O 1
ATOM 723 N N . ASP A 1 98 ? -29.060 13.338 37.482 1.00 85.81 98 ASP A N 1
ATOM 724 C CA . ASP A 1 98 ? -29.879 14.386 38.118 1.00 85.81 98 ASP A CA 1
ATOM 725 C C . ASP A 1 98 ? -29.078 15.403 38.955 1.00 85.81 98 ASP A C 1
ATOM 727 O O . ASP A 1 98 ? -29.514 15.907 39.993 1.00 85.81 98 ASP A O 1
ATOM 731 N N . THR A 1 99 ? -27.879 15.738 38.482 1.00 83.50 99 THR A N 1
ATOM 732 C CA . THR A 1 99 ? -27.032 16.768 39.087 1.00 83.50 99 THR A CA 1
ATOM 733 C C . THR A 1 99 ? -27.367 18.148 38.518 1.00 83.50 99 THR A C 1
ATOM 735 O O . THR A 1 99 ? -27.846 18.276 37.393 1.00 83.50 99 THR A O 1
ATOM 738 N N . GLY A 1 100 ? -27.061 19.221 39.257 1.00 85.56 100 GLY A N 1
ATOM 739 C CA . GLY A 1 100 ? -27.328 20.599 38.807 1.00 85.56 100 GLY A CA 1
ATOM 740 C C . GLY A 1 100 ? -26.615 21.012 37.508 1.00 85.56 100 GLY A C 1
ATOM 741 O O . GLY A 1 100 ? -26.938 22.053 36.944 1.00 85.56 100 GLY A O 1
ATOM 742 N N . TRP A 1 101 ? -25.656 20.211 37.034 1.00 86.00 101 TRP A N 1
ATOM 743 C CA . TRP A 1 101 ? -24.892 20.446 35.808 1.00 86.00 101 TRP A CA 1
ATOM 744 C C . TRP A 1 101 ? -25.190 19.430 34.690 1.00 86.00 101 TRP A C 1
ATOM 746 O O . TRP A 1 101 ? -24.888 19.722 33.534 1.00 86.00 101 TRP A O 1
ATOM 756 N N . ALA A 1 102 ? -25.794 18.272 34.987 1.00 82.69 102 ALA A N 1
ATOM 757 C CA . ALA A 1 102 ? -26.191 17.278 33.988 1.00 82.69 102 ALA A CA 1
ATOM 758 C C . ALA A 1 102 ? -27.268 16.316 34.511 1.00 82.69 102 ALA A C 1
ATOM 760 O O . ALA A 1 102 ? -27.216 15.854 35.650 1.00 82.69 102 ALA A O 1
ATOM 761 N N . GLN A 1 103 ? -28.200 15.947 33.627 1.00 86.62 103 GLN A N 1
ATOM 762 C CA . GLN A 1 103 ? -29.200 14.906 33.896 1.00 86.62 103 GLN A CA 1
ATOM 763 C C . GLN A 1 103 ? -28.596 13.497 33.836 1.00 86.62 103 GLN A C 1
ATOM 765 O O . GLN A 1 103 ? -29.050 12.601 34.540 1.00 86.62 103 GLN A O 1
ATOM 770 N N . ARG A 1 104 ? -27.575 13.294 32.993 1.00 87.00 104 ARG A N 1
ATOM 771 C CA . ARG A 1 104 ? -26.832 12.039 32.847 1.00 87.00 104 ARG A CA 1
ATOM 772 C C . ARG A 1 104 ? -25.500 12.303 32.145 1.00 87.00 104 ARG A C 1
ATOM 774 O O . ARG A 1 104 ? -25.452 13.123 31.229 1.00 87.00 104 ARG A O 1
ATOM 781 N N . LEU A 1 105 ? -24.447 11.590 32.539 1.00 87.94 105 LEU A N 1
ATOM 782 C CA . LEU A 1 105 ? -23.140 11.609 31.878 1.00 87.94 105 LEU A CA 1
ATOM 783 C C . LEU A 1 105 ? -22.805 10.212 31.345 1.00 87.94 105 LEU A C 1
ATOM 785 O O . LEU A 1 105 ? -22.860 9.245 32.098 1.00 87.94 105 LEU A O 1
ATOM 789 N N . ASP A 1 106 ? -22.395 10.132 30.079 1.00 91.81 106 ASP A N 1
ATOM 790 C CA . ASP A 1 106 ? -21.881 8.913 29.453 1.00 91.81 106 ASP A CA 1
ATOM 791 C C . ASP A 1 106 ? -20.528 9.214 28.792 1.00 91.81 106 ASP A C 1
ATOM 793 O O . ASP A 1 106 ? -20.419 10.087 27.929 1.00 91.81 106 ASP A O 1
ATOM 797 N N . ILE A 1 107 ? -19.482 8.492 29.191 1.00 92.44 107 ILE A N 1
ATOM 798 C CA . ILE A 1 107 ? -18.134 8.604 28.625 1.00 92.44 107 ILE A CA 1
ATOM 799 C C . ILE A 1 107 ? -17.855 7.351 27.809 1.00 92.44 107 ILE A C 1
ATOM 801 O O . ILE A 1 107 ? -17.941 6.238 28.325 1.00 92.44 107 ILE A O 1
ATOM 805 N N . THR A 1 108 ? -17.487 7.52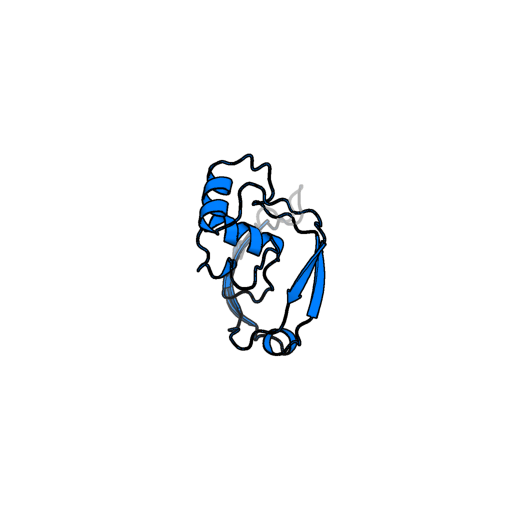5 26.542 1.00 95.38 108 THR A N 1
ATOM 806 C CA . THR A 1 108 ? -17.149 6.413 25.649 1.00 95.38 108 THR A CA 1
ATOM 807 C C . THR A 1 108 ? -15.711 6.525 25.169 1.00 95.38 108 THR A C 1
ATOM 809 O O . THR A 1 108 ? -15.222 7.616 24.883 1.00 95.38 108 THR A O 1
ATOM 812 N N . ALA A 1 109 ? -15.020 5.391 25.115 1.00 96.50 109 ALA A N 1
ATOM 813 C CA . ALA A 1 109 ? -13.679 5.291 24.562 1.00 96.50 109 ALA A CA 1
ATOM 814 C C . ALA A 1 109 ? -13.591 4.007 23.746 1.00 96.50 109 ALA A C 1
ATOM 816 O O . ALA A 1 109 ? -13.843 2.931 24.283 1.00 96.50 109 ALA A O 1
ATOM 817 N N . ASP A 1 110 ? -13.226 4.117 22.472 1.00 96.75 110 ASP A N 1
ATOM 818 C CA . ASP A 1 110 ? -13.109 2.983 21.563 1.00 96.75 110 ASP A CA 1
ATOM 819 C C . ASP A 1 110 ? -11.748 3.031 20.846 1.00 96.75 110 ASP A C 1
ATOM 821 O O . ASP A 1 110 ? -11.309 4.061 20.335 1.00 96.75 110 ASP A O 1
ATOM 825 N N . TYR A 1 111 ? -11.074 1.889 20.809 1.00 97.19 111 TYR A N 1
ATOM 826 C CA . TYR A 1 111 ? -9.824 1.630 20.112 1.00 97.19 111 TYR A CA 1
ATOM 827 C C . TYR A 1 111 ? -10.069 0.578 19.036 1.00 97.19 111 TYR A C 1
ATOM 829 O O . TYR A 1 111 ? -10.701 -0.451 19.288 1.00 97.19 111 TYR A O 1
ATOM 837 N N . TYR A 1 112 ? -9.524 0.799 17.844 1.00 96.25 112 TYR A N 1
ATOM 838 C CA . TYR A 1 112 ? -9.564 -0.173 16.761 1.00 96.25 112 TYR A CA 1
ATOM 839 C C . TYR A 1 112 ? -8.187 -0.344 16.127 1.00 96.25 112 TYR A C 1
ATOM 841 O O . TYR A 1 112 ? -7.406 0.595 15.984 1.00 96.25 112 TYR A O 1
ATOM 849 N N . ARG A 1 113 ? -7.902 -1.575 15.711 1.00 96.75 113 ARG A N 1
ATOM 850 C CA . ARG A 1 113 ? -6.730 -1.942 14.928 1.00 96.75 113 ARG A CA 1
ATOM 851 C C . ARG A 1 113 ? -7.161 -2.874 13.812 1.00 96.75 113 ARG A C 1
ATOM 853 O O . ARG A 1 113 ? -7.599 -3.996 14.064 1.00 96.75 113 ARG A O 1
ATOM 860 N N . ILE A 1 114 ? -6.993 -2.412 12.580 1.00 96.00 114 ILE A N 1
ATOM 861 C CA . ILE A 1 114 ? -7.272 -3.187 11.373 1.00 96.00 114 ILE A CA 1
ATOM 862 C C . ILE A 1 114 ? -5.940 -3.483 10.691 1.00 96.00 114 ILE 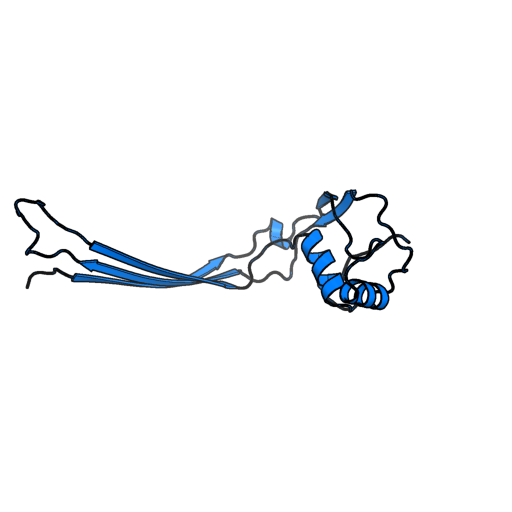A C 1
ATOM 864 O O . ILE A 1 114 ? -5.084 -2.614 10.556 1.00 96.00 114 ILE A O 1
ATOM 868 N N . THR A 1 115 ? -5.721 -4.735 10.311 1.00 95.50 115 THR A N 1
ATOM 869 C CA . THR A 1 115 ? -4.542 -5.163 9.555 1.00 95.50 115 THR A CA 1
ATOM 870 C C . THR A 1 115 ? -4.999 -5.874 8.298 1.00 95.50 115 THR A C 1
ATOM 872 O O . THR A 1 115 ? -5.599 -6.946 8.380 1.00 95.50 115 THR A O 1
ATOM 875 N N . VAL A 1 116 ? -4.683 -5.284 7.150 1.00 93.50 116 VAL A N 1
ATOM 876 C CA . VAL A 1 116 ? -4.979 -5.826 5.822 1.00 93.50 116 VAL A CA 1
ATOM 877 C C . VAL A 1 116 ? -3.724 -6.489 5.255 1.00 93.50 116 VAL A C 1
ATOM 879 O O . VAL A 1 116 ? -2.612 -5.999 5.449 1.00 93.50 116 VAL A O 1
ATOM 882 N N . ARG A 1 117 ? -3.883 -7.637 4.595 1.00 91.88 117 ARG A N 1
ATOM 883 C CA . ARG A 1 117 ? -2.813 -8.388 3.926 1.00 91.88 117 ARG A CA 1
ATOM 884 C C . ARG A 1 117 ? -3.259 -8.794 2.530 1.00 91.88 117 ARG A C 1
ATOM 886 O O . ARG A 1 117 ? -4.429 -9.121 2.348 1.00 91.88 117 ARG A O 1
ATOM 893 N N . ASN A 1 118 ? -2.305 -8.858 1.601 1.00 89.38 118 ASN A N 1
ATOM 894 C CA . ASN A 1 118 ? -2.552 -9.151 0.186 1.00 89.38 118 ASN A CA 1
ATOM 895 C C . ASN A 1 118 ? -3.587 -8.189 -0.415 1.00 89.38 118 ASN A C 1
ATOM 897 O O . ASN A 1 118 ? -4.539 -8.627 -1.053 1.00 89.38 118 ASN A O 1
ATOM 901 N N . ALA A 1 119 ? -3.431 -6.891 -0.140 1.00 87.56 119 ALA A N 1
ATOM 902 C CA . ALA A 1 119 ? -4.302 -5.874 -0.710 1.00 87.56 119 ALA A CA 1
ATOM 903 C C . ALA A 1 119 ? -4.229 -5.946 -2.240 1.00 87.56 119 ALA A C 1
ATOM 905 O O . ALA A 1 119 ? -3.139 -5.965 -2.816 1.00 87.56 119 ALA A O 1
ATOM 906 N N . ILE A 1 120 ? -5.391 -6.032 -2.882 1.00 88.69 120 ILE A N 1
ATOM 907 C CA . ILE A 1 120 ? -5.491 -6.109 -4.337 1.00 88.69 120 ILE A CA 1
ATOM 908 C C . ILE A 1 120 ? -5.612 -4.680 -4.851 1.00 88.69 120 ILE A C 1
ATOM 910 O O . ILE A 1 120 ? -6.677 -4.073 -4.778 1.00 88.69 120 ILE A O 1
ATOM 914 N N . GLN A 1 121 ? -4.506 -4.136 -5.347 1.00 86.19 121 GLN A N 1
ATOM 915 C CA . GLN A 1 121 ? -4.461 -2.812 -5.949 1.00 86.19 121 GLN A CA 1
ATOM 916 C C . GLN A 1 121 ? -3.434 -2.810 -7.080 1.00 86.19 121 GLN A C 1
ATOM 918 O O . GLN A 1 121 ? -2.382 -3.442 -6.972 1.00 86.19 121 GLN A O 1
ATOM 923 N N . ALA A 1 122 ? -3.741 -2.106 -8.169 1.00 84.88 122 ALA A N 1
ATOM 924 C CA . ALA A 1 122 ? -2.747 -1.833 -9.196 1.00 84.88 122 ALA A CA 1
ATOM 925 C C . ALA A 1 122 ? -1.678 -0.893 -8.620 1.00 84.88 122 ALA A C 1
ATOM 927 O O . ALA A 1 122 ? -2.013 0.129 -8.017 1.00 84.88 122 ALA A O 1
ATOM 928 N N . LEU A 1 123 ? -0.406 -1.250 -8.793 1.00 87.06 123 LEU A N 1
ATOM 929 C CA . LEU A 1 123 ? 0.700 -0.379 -8.414 1.00 87.06 123 LEU A CA 1
ATOM 930 C C . LEU A 1 123 ? 0.659 0.886 -9.282 1.00 87.06 123 LEU A C 1
ATOM 932 O O . LEU A 1 123 ? 0.443 0.797 -10.492 1.00 87.06 123 LEU A O 1
ATOM 936 N N . ASP A 1 124 ? 0.842 2.051 -8.662 1.00 91.62 124 ASP A N 1
ATOM 937 C CA . ASP A 1 124 ? 1.005 3.304 -9.399 1.00 91.62 124 ASP A CA 1
ATOM 938 C C . ASP A 1 124 ? 2.288 3.222 -10.240 1.00 91.62 124 ASP A C 1
ATOM 940 O O . ASP A 1 124 ? 3.344 2.828 -9.740 1.00 91.62 124 ASP A O 1
ATOM 944 N N . ALA A 1 125 ? 2.195 3.584 -11.518 1.00 92.69 125 ALA A N 1
ATOM 945 C CA . ALA A 1 125 ? 3.315 3.546 -12.447 1.00 92.69 125 ALA A CA 1
ATOM 946 C C . ALA A 1 125 ? 4.473 4.456 -12.009 1.00 92.69 125 ALA A C 1
ATOM 948 O O . ALA A 1 125 ? 5.630 4.085 -12.210 1.00 92.69 125 ALA A O 1
ATOM 949 N N . GLN A 1 126 ? 4.190 5.601 -11.371 1.00 95.19 126 GLN A N 1
ATOM 950 C CA . GLN A 1 126 ? 5.245 6.462 -10.826 1.00 95.19 126 GLN A CA 1
ATOM 951 C C . GLN A 1 126 ? 5.962 5.763 -9.668 1.00 95.19 126 GLN A C 1
ATOM 953 O O . GLN A 1 126 ? 7.185 5.671 -9.667 1.00 95.19 126 GLN A O 1
ATOM 958 N N . THR A 1 127 ? 5.207 5.190 -8.725 1.00 95.00 127 THR A N 1
ATOM 959 C CA . THR A 1 127 ? 5.782 4.437 -7.600 1.00 95.00 127 THR A CA 1
ATOM 960 C C . THR A 1 127 ? 6.596 3.240 -8.083 1.00 95.00 127 THR A C 1
ATOM 962 O O . THR A 1 127 ? 7.693 3.009 -7.590 1.00 95.00 127 THR A O 1
ATOM 965 N N . GLN A 1 128 ? 6.109 2.506 -9.087 1.00 94.50 128 GLN A N 1
ATOM 966 C CA . GLN A 1 128 ? 6.851 1.395 -9.677 1.00 94.50 128 GLN A CA 1
ATOM 967 C C . GLN A 1 128 ? 8.193 1.850 -10.272 1.00 94.50 128 GLN A C 1
ATOM 969 O O . GLN A 1 128 ? 9.215 1.186 -10.080 1.00 94.50 128 GLN A O 1
ATOM 974 N N . LEU A 1 129 ? 8.195 2.972 -10.997 1.00 94.69 129 LEU A N 1
ATOM 975 C CA . LEU A 1 129 ? 9.399 3.553 -11.584 1.00 94.69 129 LEU A CA 1
ATOM 976 C C . LEU A 1 129 ? 10.390 3.999 -10.506 1.00 94.69 129 LEU A C 1
ATOM 978 O O . LEU A 1 129 ? 11.576 3.670 -10.592 1.00 94.69 129 LEU A O 1
ATOM 982 N N . ASP A 1 130 ? 9.896 4.674 -9.471 1.00 95.88 130 ASP A N 1
ATOM 983 C CA . ASP A 1 130 ? 10.696 5.127 -8.336 1.00 95.88 130 ASP A CA 1
ATOM 984 C C . ASP A 1 130 ? 11.315 3.945 -7.582 1.00 95.88 130 ASP A C 1
ATOM 986 O O . ASP A 1 130 ? 12.518 3.950 -7.330 1.00 95.88 130 ASP A O 1
ATOM 990 N N . ASP A 1 131 ? 10.541 2.893 -7.300 1.00 95.62 131 ASP A N 1
ATOM 991 C CA . ASP A 1 131 ? 11.019 1.684 -6.620 1.00 95.62 131 ASP A CA 1
ATOM 992 C C . ASP A 1 131 ? 12.012 0.889 -7.481 1.00 95.62 131 ASP A C 1
ATOM 994 O O . ASP A 1 131 ? 12.986 0.325 -6.967 1.00 95.62 131 ASP A O 1
ATOM 998 N N . CYS A 1 132 ? 11.825 0.871 -8.806 1.00 95.88 132 CYS A N 1
ATOM 999 C CA . CYS A 1 132 ? 12.809 0.307 -9.725 1.00 95.88 132 CYS A CA 1
ATOM 1000 C C . CYS A 1 132 ? 14.150 1.043 -9.596 1.00 95.88 132 CYS A C 1
ATOM 1002 O O . CYS A 1 132 ? 15.184 0.402 -9.378 1.00 95.88 132 CYS A O 1
ATOM 1004 N N . VAL A 1 133 ? 14.142 2.379 -9.652 1.00 95.56 133 VAL A N 1
ATOM 1005 C CA . VAL A 1 133 ? 15.358 3.190 -9.498 1.00 95.56 133 VAL A CA 1
ATOM 1006 C C . VAL A 1 133 ? 15.939 3.076 -8.092 1.00 95.56 133 VAL A C 1
ATOM 1008 O O . VAL A 1 133 ? 17.147 2.920 -7.943 1.00 95.56 133 VAL A O 1
ATOM 1011 N N . ALA A 1 134 ? 15.118 3.070 -7.047 1.00 95.75 134 ALA A N 1
ATOM 1012 C CA . ALA A 1 134 ? 15.576 2.900 -5.673 1.00 95.75 134 ALA A CA 1
ATOM 1013 C C . ALA A 1 134 ? 16.261 1.542 -5.453 1.00 95.75 134 ALA A C 1
ATOM 1015 O O . ALA A 1 134 ? 17.235 1.464 -4.705 1.00 95.75 134 ALA A O 1
ATOM 1016 N N . SER A 1 135 ? 15.805 0.488 -6.142 1.00 94.75 135 SER A N 1
ATOM 1017 C CA . SER A 1 135 ? 16.399 -0.849 -6.035 1.00 94.75 135 SER A CA 1
ATOM 1018 C C . SER A 1 135 ? 17.807 -0.957 -6.631 1.00 94.75 135 SER A C 1
ATOM 1020 O O . SER A 1 135 ? 18.557 -1.848 -6.233 1.00 94.75 135 SER A O 1
ATOM 1022 N N . GLY A 1 136 ? 18.156 -0.102 -7.604 1.00 91.38 136 GLY A N 1
ATOM 1023 C CA . GLY A 1 136 ? 19.435 -0.152 -8.324 1.00 91.38 136 GLY A CA 1
ATOM 1024 C C . GLY A 1 136 ? 19.713 -1.483 -9.040 1.00 91.38 136 GLY A C 1
ATOM 1025 O O . GLY A 1 136 ? 20.851 -1.750 -9.416 1.00 91.38 136 GLY A O 1
ATOM 1026 N N . ASN A 1 137 ? 18.700 -2.339 -9.208 1.00 92.12 137 ASN A N 1
ATOM 1027 C CA . ASN A 1 137 ? 18.835 -3.689 -9.742 1.00 92.12 137 ASN A CA 1
ATOM 1028 C C . ASN A 1 137 ? 17.795 -3.931 -10.839 1.00 92.12 137 ASN A C 1
ATOM 1030 O O . ASN A 1 137 ? 16.601 -4.026 -10.561 1.00 92.12 137 ASN A O 1
ATOM 1034 N N . ALA A 1 138 ? 18.253 -4.119 -12.078 1.00 88.25 138 ALA A N 1
ATOM 1035 C CA . ALA A 1 138 ? 17.379 -4.356 -13.228 1.00 88.25 138 ALA A CA 1
ATOM 1036 C C . ALA A 1 138 ? 16.551 -5.653 -13.116 1.00 88.25 138 ALA A C 1
ATOM 1038 O O . ALA A 1 138 ? 15.508 -5.775 -13.751 1.00 88.25 138 ALA A O 1
ATOM 1039 N N . GLY A 1 139 ? 16.981 -6.613 -12.287 1.00 90.88 139 GLY A N 1
ATOM 1040 C CA . GLY A 1 139 ? 16.232 -7.834 -11.975 1.00 90.88 139 GLY A CA 1
ATOM 1041 C C . GLY A 1 139 ? 15.145 -7.662 -10.907 1.00 90.88 139 GLY A C 1
ATOM 1042 O O . GLY A 1 139 ? 14.452 -8.629 -10.589 1.00 90.88 139 GLY A O 1
ATOM 1043 N N . SER A 1 140 ? 14.995 -6.466 -10.329 1.00 92.75 140 SER A N 1
ATOM 1044 C CA . SER A 1 1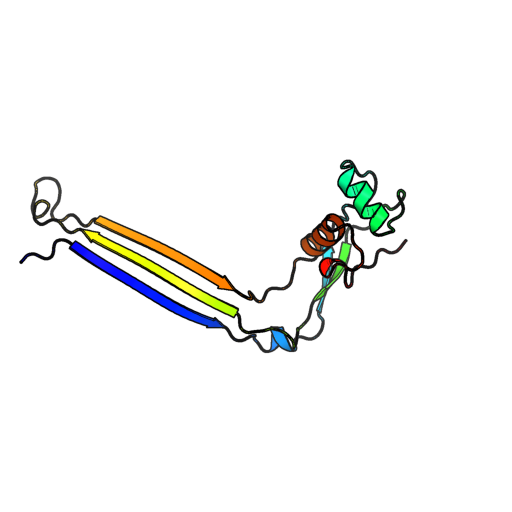40 ? 13.923 -6.152 -9.382 1.00 92.75 140 SER A CA 1
ATOM 1045 C C . SER A 1 140 ? 12.551 -6.337 -10.028 1.00 92.75 140 SER A C 1
ATOM 1047 O O . SER A 1 140 ? 12.348 -5.991 -11.193 1.00 92.75 140 SER A O 1
ATOM 1049 N N . ILE A 1 141 ? 11.575 -6.827 -9.258 1.00 90.06 141 ILE A N 1
ATOM 1050 C CA . ILE A 1 141 ? 10.200 -6.982 -9.750 1.00 90.06 141 ILE A CA 1
ATOM 1051 C C . ILE A 1 141 ? 9.588 -5.641 -10.173 1.00 90.06 141 ILE A C 1
ATOM 1053 O O . ILE A 1 141 ? 8.799 -5.598 -11.110 1.00 90.06 141 ILE A O 1
ATOM 1057 N N . PHE A 1 142 ? 10.013 -4.540 -9.550 1.00 92.88 142 PHE A N 1
ATOM 1058 C CA . PHE A 1 142 ? 9.561 -3.197 -9.901 1.00 92.88 142 PHE A CA 1
ATOM 1059 C C . PHE A 1 142 ? 10.061 -2.753 -11.278 1.00 92.88 142 PHE A C 1
ATOM 1061 O O . PHE A 1 142 ? 9.366 -2.023 -11.974 1.00 92.88 142 PHE A O 1
ATOM 1068 N N . CYS A 1 143 ? 11.219 -3.245 -11.726 1.00 92.88 143 CYS A N 1
ATOM 1069 C CA . CYS A 1 143 ? 11.758 -2.918 -13.046 1.00 92.88 143 CYS A CA 1
ATOM 1070 C C . CYS A 1 143 ? 11.120 -3.724 -14.188 1.00 92.88 143 CYS A C 1
ATOM 1072 O O . CYS A 1 143 ? 11.352 -3.424 -15.360 1.00 92.88 143 CYS A O 1
ATOM 1074 N N . GLN A 1 144 ? 10.307 -4.740 -13.881 1.00 89.62 144 GLN A N 1
ATOM 1075 C CA . GLN A 1 144 ? 9.656 -5.554 -14.904 1.00 89.62 144 GLN A CA 1
ATOM 1076 C C . GLN A 1 144 ? 8.638 -4.724 -15.694 1.00 89.62 144 GLN A C 1
ATOM 1078 O O . GLN A 1 144 ? 7.749 -4.095 -15.125 1.00 89.62 144 GLN A O 1
ATOM 1083 N N . GLY A 1 145 ? 8.761 -4.747 -17.022 1.00 86.88 145 GLY A N 1
ATOM 1084 C CA . GLY A 1 145 ? 7.878 -4.000 -17.923 1.00 86.88 145 GLY A CA 1
ATOM 1085 C C . GLY A 1 145 ? 8.241 -2.523 -18.101 1.00 86.88 145 GLY A C 1
ATOM 1086 O O . GLY A 1 145 ? 7.576 -1.845 -18.879 1.00 86.88 145 GLY A O 1
ATOM 1087 N N . ILE A 1 146 ? 9.301 -2.028 -17.450 1.00 90.69 146 ILE A N 1
ATOM 1088 C CA . ILE A 1 146 ? 9.824 -0.679 -17.687 1.00 90.69 146 ILE A CA 1
ATOM 1089 C C . ILE A 1 146 ? 10.816 -0.731 -18.848 1.00 90.69 146 ILE A C 1
ATOM 1091 O O . ILE A 1 146 ? 11.855 -1.385 -18.770 1.00 90.69 146 ILE A O 1
ATOM 1095 N N . ALA A 1 147 ? 10.508 -0.000 -19.916 1.00 86.75 147 ALA A N 1
ATOM 1096 C CA . ALA A 1 147 ? 11.411 0.219 -21.036 1.00 86.75 147 ALA A CA 1
ATOM 1097 C C . ALA A 1 147 ? 11.640 1.722 -21.208 1.00 86.75 147 ALA A C 1
ATOM 1099 O O . ALA A 1 147 ? 10.691 2.501 -21.268 1.00 86.75 147 ALA A O 1
ATOM 1100 N N . ARG A 1 148 ? 12.909 2.122 -21.295 1.00 85.00 148 ARG A N 1
ATOM 1101 C CA . ARG A 1 148 ? 13.314 3.488 -21.631 1.00 85.00 148 ARG A CA 1
ATOM 1102 C C . ARG A 1 148 ? 13.767 3.471 -23.080 1.00 85.00 148 ARG A C 1
ATOM 1104 O O . ARG A 1 148 ? 14.697 2.738 -23.407 1.00 85.00 148 ARG A O 1
ATOM 1111 N N . ASN A 1 149 ? 13.099 4.228 -23.945 1.00 66.00 149 ASN A N 1
ATOM 1112 C CA . ASN A 1 149 ? 13.611 4.432 -25.295 1.00 66.00 149 ASN A CA 1
ATOM 1113 C C . ASN A 1 149 ? 14.827 5.355 -25.187 1.00 66.00 149 ASN A C 1
ATOM 1115 O O . ASN A 1 149 ? 14.696 6.501 -24.757 1.00 66.00 149 ASN A O 1
ATOM 1119 N N . SER A 1 150 ? 15.996 4.806 -25.507 1.00 53.53 150 SER A N 1
ATOM 1120 C CA . SER A 1 150 ? 17.249 5.536 -25.700 1.00 53.53 150 SER A CA 1
ATOM 1121 C C . SER A 1 150 ? 17.275 6.239 -27.047 1.00 53.53 150 SER A C 1
ATOM 1123 O O . SER A 1 150 ? 16.864 5.571 -28.025 1.00 53.53 150 SER A O 1
#

Mean predicted aligned error: 7.61 Å

Solvent-accessible surface area (backbone atoms only — not comparable to full-atom values): 8945 Å² total; per-residue (Å²): 134,84,81,33,66,48,79,46,74,49,74,50,76,52,72,45,74,74,50,68,58,53,35,64,29,69,77,45,75,49,74,42,83,46,82,65,78,60,29,49,86,60,88,49,69,67,50,48,52,16,24,48,58,54,68,48,58,85,82,37,60,74,86,66,44,69,41,81,46,76,50,60,32,42,80,81,70,63,58,23,36,37,39,40,40,37,42,31,39,40,42,39,51,73,88,37,42,75,40,102,89,35,68,64,48,78,47,75,51,78,46,77,48,77,47,79,40,58,76,91,70,84,78,53,68,58,58,32,52,51,50,20,43,72,62,32,37,65,85,38,78,49,30,61,93,69,80,79,92,127

Nearest PDB structures (foldseek):
  6yfj-assembly1_AA  TM=3.911E-01  e=1.788E+00  Leviviridae sp.
  6yfa-assembly1_AA  TM=3.566E-01  e=3.921E+00  Leviviridae sp.
  6sb5-assembly1_A  TM=1.648E-01  e=4.701E+00  Mus musculus

Radius of gyration: 26.48 Å; Cα contacts (8 Å, |Δi|>4): 256; chains: 1; bounding box: 54×36×67 Å

Foldseek 3Di:
DDCQKDKDKDKDKDKDDDDCFQAFNDKDKDWDQADFCLAPPRPDVLLVLLCVLLVHDNNHHDPGRTHIDIDGHHNPQDIKMKIKIKIKMKGWDPVQDPDPVDNTDIDIDMDMDMDIDSDRDDDDLRVLSVVSSNVSHCPDPSNPPDDDDD

InterPro domains:
  IPR000531 TonB-dependent receptor-like, beta-barrel [PF00593] (3-139)
  IPR036942 TonB-dependent receptor-like, beta-barrel domain superfamily [G3DSA:2.40.170.20] (1-148)

Secondary structure (DSSP, 8-state):
----EEEEEEEEEEEEPPPHHHHHPPPEEEEEE---TTSSS---HHHHHHHHHTT--TT------EEEEEE---TTPPPEEEEEEEEEEEE--GGGSSBTTBS---EEEEEEEEEEES---PPPHHHHHHHHHHHT-TTSGGGTT-----

pLDDT: mean 91.05, std 6.7, range [48.53, 97.38]